Protein AF-A0A2R6BJP7-F1 (afdb_monomer)

Solvent-accessible surface area (backbone atoms only — not comparable to full-atom values): 5656 Å² total; per-residue (Å²): 113,74,65,60,57,52,54,56,57,48,63,76,68,63,77,87,75,79,80,69,66,64,82,79,50,73,70,58,50,52,50,51,52,50,36,52,51,53,27,52,51,37,49,53,51,44,51,54,52,50,53,49,45,65,77,68,62,39,94,92,53,62,80,58,51,64,59,44,53,54,50,50,51,50,44,52,53,49,30,49,50,37,48,48,54,39,49,53,55,54,50,53,53,56,62,74,36,106

Structure (mmCIF, N/CA/C/O backbone):
data_AF-A0A2R6BJP7-F1
#
_entry.id   AF-A0A2R6BJP7-F1
#
loop_
_atom_site.group_PDB
_atom_site.id
_atom_site.type_symbol
_atom_site.label_atom_id
_atom_site.label_alt_id
_atom_site.label_comp_id
_atom_site.label_asym_id
_atom_site.label_entity_id
_atom_site.label_seq_id
_atom_site.pdbx_PDB_ins_code
_atom_site.Cartn_x
_atom_site.Cartn_y
_atom_site.Cartn_z
_atom_site.occupancy
_atom_site.B_iso_or_equiv
_atom_site.auth_seq_id
_atom_site.auth_comp_id
_atom_site.auth_asym_id
_atom_site.auth_atom_id
_atom_site.pdbx_PDB_model_num
ATOM 1 N N . MET A 1 1 ? 2.157 -10.192 21.921 1.00 46.84 1 MET A N 1
ATOM 2 C CA . MET A 1 1 ? 1.737 -10.953 20.718 1.00 46.84 1 MET A CA 1
ATOM 3 C C . MET A 1 1 ? 0.938 -12.214 21.055 1.00 46.84 1 MET A C 1
ATOM 5 O O . MET A 1 1 ? -0.101 -12.409 20.446 1.00 46.84 1 MET A O 1
ATOM 9 N N . GLN A 1 2 ? 1.349 -13.048 22.022 1.00 40.94 2 GLN A N 1
ATOM 10 C CA . GLN A 1 2 ? 0.592 -14.266 22.381 1.00 40.94 2 GLN A CA 1
ATOM 11 C C . GLN A 1 2 ? -0.729 -13.996 23.126 1.00 40.94 2 GLN A C 1
ATOM 13 O O . GLN A 1 2 ? -1.717 -14.661 22.839 1.00 40.94 2 GLN A O 1
ATOM 18 N N . ALA A 1 3 ? -0.778 -12.987 24.004 1.00 46.91 3 ALA A N 1
ATOM 19 C CA . ALA A 1 3 ? -2.003 -12.617 24.728 1.00 46.91 3 ALA A CA 1
ATOM 20 C C . ALA A 1 3 ? -3.127 -12.128 23.789 1.00 46.91 3 ALA A C 1
ATOM 22 O O . ALA A 1 3 ? -4.243 -12.634 23.844 1.00 46.91 3 ALA A O 1
ATOM 23 N N . LEU A 1 4 ? -2.790 -11.245 22.840 1.00 49.22 4 LEU A N 1
ATOM 24 C CA . LEU A 1 4 ? -3.730 -10.678 21.863 1.00 49.22 4 LEU A CA 1
ATOM 25 C C . LEU A 1 4 ? -4.370 -11.748 20.959 1.00 49.22 4 LEU A C 1
ATOM 27 O O . LEU A 1 4 ? -5.558 -11.695 20.662 1.00 49.22 4 LEU A O 1
ATOM 31 N N . SER A 1 5 ? -3.591 -12.753 20.546 1.00 49.00 5 SER A N 1
ATOM 32 C CA . SER A 1 5 ? -4.100 -13.855 19.718 1.00 49.00 5 SER A CA 1
ATOM 33 C C . SER A 1 5 ? -5.084 -14.748 20.492 1.00 49.00 5 SER A C 1
ATOM 35 O O . SER A 1 5 ? -6.054 -15.253 19.927 1.00 49.00 5 SER A O 1
ATOM 37 N N . GLY A 1 6 ? -4.876 -14.898 21.806 1.00 51.06 6 GLY A N 1
ATOM 38 C CA . GLY A 1 6 ? -5.805 -15.594 22.698 1.00 51.06 6 GLY A CA 1
ATOM 39 C C . GLY A 1 6 ? -7.137 -14.857 22.842 1.00 51.06 6 GLY A C 1
ATOM 40 O O . GLY A 1 6 ? -8.190 -15.463 22.663 1.00 51.06 6 GLY A O 1
ATOM 41 N N . GLU A 1 7 ? -7.100 -13.547 23.092 1.00 54.22 7 GLU A N 1
ATOM 42 C CA . GLU A 1 7 ? -8.301 -12.712 23.256 1.00 54.22 7 GLU A CA 1
ATOM 43 C C . GLU A 1 7 ? -9.171 -12.675 21.992 1.00 54.22 7 GLU A C 1
ATOM 45 O O . GLU A 1 7 ? -10.385 -12.871 22.071 1.00 54.22 7 GLU A O 1
ATOM 50 N N . VAL A 1 8 ? -8.556 -12.542 20.811 1.00 55.06 8 VAL A N 1
ATOM 51 C CA . VAL A 1 8 ? -9.273 -12.585 19.524 1.00 55.06 8 VAL A CA 1
ATOM 52 C C . VAL A 1 8 ? -9.930 -13.954 19.292 1.00 55.06 8 VAL A C 1
ATOM 54 O O . VAL A 1 8 ? -11.076 -14.028 18.842 1.00 55.06 8 VAL A O 1
ATOM 57 N N . ARG A 1 9 ? -9.252 -15.054 19.651 1.00 52.88 9 ARG A N 1
ATOM 58 C CA . ARG A 1 9 ? -9.793 -16.418 19.511 1.00 52.88 9 ARG A CA 1
ATOM 59 C C . ARG A 1 9 ? -10.966 -16.685 20.460 1.00 52.88 9 ARG A C 1
ATOM 61 O O . ARG A 1 9 ? -11.893 -17.400 20.089 1.00 52.88 9 ARG A O 1
ATOM 68 N N . HIS A 1 10 ? -10.945 -16.110 21.662 1.00 52.16 10 HIS A N 1
ATOM 69 C CA . HIS A 1 10 ? -12.047 -16.222 22.621 1.00 52.16 10 HIS A CA 1
ATOM 70 C C . HIS A 1 10 ? -13.255 -15.351 22.244 1.00 52.16 10 HIS A C 1
ATOM 72 O O . HIS A 1 10 ? -14.389 -15.775 22.462 1.00 52.16 10 HIS A O 1
ATOM 78 N N . ALA A 1 11 ? -13.042 -14.195 21.606 1.00 53.97 11 ALA A N 1
ATOM 79 C CA . ALA A 1 11 ? -14.123 -13.352 21.088 1.00 53.97 11 ALA A CA 1
ATOM 80 C C . ALA A 1 11 ? -14.917 -14.025 19.948 1.00 53.97 11 ALA A C 1
ATOM 82 O O . ALA A 1 11 ? -16.138 -13.889 19.887 1.00 53.97 11 ALA A O 1
ATOM 83 N N . GLN A 1 12 ? -14.259 -14.817 19.091 1.00 52.41 12 GLN A N 1
ATOM 84 C CA . GLN A 1 12 ? -14.927 -15.571 18.016 1.00 52.41 12 GLN A CA 1
ATOM 85 C C . GLN A 1 12 ? -15.822 -16.722 18.510 1.00 52.41 12 GLN A C 1
ATOM 87 O O . GLN A 1 12 ? -16.700 -17.160 17.772 1.00 52.41 12 GLN A O 1
ATOM 92 N N . GLN A 1 13 ? -15.616 -17.231 19.731 1.00 50.12 13 GLN A N 1
ATOM 93 C CA . GLN A 1 13 ? -16.329 -18.414 20.238 1.00 50.12 13 GLN A CA 1
ATOM 94 C C . GLN A 1 13 ? -17.572 -18.096 21.087 1.00 50.12 13 GLN A C 1
ATOM 96 O O . GLN A 1 13 ? -18.208 -19.020 21.584 1.00 50.12 13 GLN A O 1
ATOM 101 N N . GLY A 1 14 ? -17.962 -16.821 21.213 1.00 45.72 14 GLY A N 1
ATOM 102 C CA . GLY A 1 14 ? -19.138 -16.413 21.986 1.00 45.72 14 GLY A CA 1
ATOM 103 C C . GLY A 1 14 ? -18.875 -16.474 23.491 1.00 45.72 14 GLY A C 1
ATOM 104 O O . GLY A 1 14 ? -18.970 -17.520 24.129 1.00 45.72 14 GLY A O 1
ATOM 105 N N . TYR A 1 15 ? -18.535 -15.326 24.072 1.00 47.25 15 TYR A N 1
ATOM 106 C CA . TYR A 1 15 ? -18.200 -15.216 25.488 1.00 47.25 15 TYR A CA 1
ATOM 107 C C . TYR A 1 15 ? -19.457 -15.360 26.365 1.00 47.25 15 TYR A C 1
ATOM 109 O O . TYR A 1 15 ? -20.334 -14.495 26.382 1.00 47.25 15 TYR A O 1
ATOM 117 N N . SER A 1 16 ? -19.539 -16.464 27.108 1.00 53.38 16 SER A N 1
AT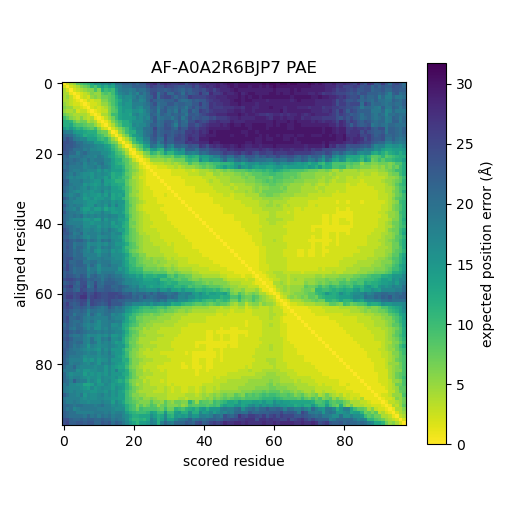OM 118 C CA . SER A 1 16 ? -20.530 -16.698 28.162 1.00 53.38 16 SER A CA 1
ATOM 119 C C . SER A 1 16 ? -20.005 -16.142 29.490 1.00 53.38 16 SER A C 1
ATOM 121 O O . SER A 1 16 ? -19.294 -16.838 30.213 1.00 53.38 16 SER A O 1
ATOM 123 N N . GLY A 1 17 ? -20.390 -14.913 29.836 1.00 44.69 17 GLY A N 1
ATOM 124 C CA . GLY A 1 17 ? -20.271 -14.392 31.203 1.00 44.69 17 GLY A CA 1
ATOM 125 C C . GLY A 1 17 ? -19.602 -13.023 31.299 1.00 44.69 17 GLY A C 1
ATOM 126 O O . GLY A 1 17 ? -18.451 -12.869 30.923 1.00 44.69 17 GLY A O 1
ATOM 127 N N . PHE A 1 18 ? -20.346 -12.061 31.853 1.00 44.19 18 PHE A N 1
ATOM 128 C CA . PHE A 1 18 ? -19.911 -10.730 32.300 1.00 44.19 18 PHE A CA 1
ATOM 129 C C . PHE A 1 18 ? -19.214 -9.850 31.246 1.00 44.19 18 PHE A C 1
ATOM 131 O O . PHE A 1 18 ? -18.006 -9.891 31.075 1.00 44.19 18 PHE A O 1
ATOM 138 N N . VAL A 1 19 ? -20.043 -9.038 30.570 1.00 51.19 19 VAL A N 1
ATOM 139 C CA . VAL A 1 19 ? -19.742 -7.820 29.785 1.00 51.19 19 VAL A CA 1
ATOM 140 C C . VAL A 1 19 ? -18.274 -7.678 29.362 1.00 51.19 19 VAL A C 1
ATOM 142 O O . VAL A 1 19 ? -17.454 -7.163 30.117 1.00 51.19 19 VAL A O 1
ATOM 145 N N . ALA A 1 20 ? -17.963 -8.083 28.128 1.00 54.12 20 ALA A N 1
ATOM 146 C CA . ALA A 1 20 ? -16.668 -7.791 27.525 1.00 54.12 20 ALA A CA 1
ATOM 147 C C . ALA A 1 20 ? -16.381 -6.272 27.605 1.00 54.12 20 ALA A C 1
ATOM 149 O O . ALA A 1 20 ? -17.265 -5.485 27.245 1.00 54.12 20 ALA A O 1
ATOM 150 N N . PRO A 1 21 ? -15.185 -5.853 28.065 1.00 58.78 21 PRO A N 1
ATOM 151 C CA . PRO A 1 21 ? -14.831 -4.437 28.205 1.00 58.78 21 PRO A CA 1
ATOM 152 C C . PRO A 1 21 ? -14.805 -3.700 26.858 1.00 58.78 21 PRO A C 1
ATOM 154 O O . PRO A 1 21 ? -15.046 -2.499 26.804 1.00 58.78 21 PRO A O 1
ATOM 157 N N . ILE A 1 22 ? -14.610 -4.429 25.755 1.00 61.84 22 ILE A N 1
ATOM 158 C CA . ILE A 1 22 ? -14.682 -3.902 24.392 1.00 61.84 22 ILE A CA 1
ATOM 159 C C . ILE A 1 22 ? -15.933 -4.467 23.715 1.00 61.84 22 ILE A C 1
ATOM 161 O O . ILE A 1 22 ? -16.050 -5.677 23.505 1.00 61.84 22 ILE A O 1
ATOM 165 N N . LYS A 1 23 ? -16.862 -3.585 23.334 1.00 66.12 23 LYS A N 1
ATOM 166 C CA . LYS A 1 23 ? -17.980 -3.914 22.440 1.00 66.12 23 LYS A CA 1
ATOM 167 C C . LYS A 1 23 ? -17.665 -3.385 21.045 1.00 66.12 23 LYS A C 1
ATOM 169 O O . LYS A 1 23 ? -17.755 -2.187 20.811 1.00 66.12 23 LYS A O 1
ATOM 174 N N . ILE A 1 24 ? -17.305 -4.281 20.130 1.00 73.56 24 ILE A N 1
ATOM 175 C CA . ILE A 1 24 ? -17.223 -3.966 18.700 1.00 73.56 24 ILE A CA 1
ATOM 176 C C . ILE A 1 24 ? -18.602 -4.243 18.108 1.00 73.56 24 ILE A C 1
ATOM 178 O O . ILE A 1 24 ? -19.047 -5.390 18.094 1.00 73.56 24 ILE A O 1
ATOM 182 N N . ASP A 1 25 ? -19.298 -3.196 17.676 1.00 82.06 25 ASP A N 1
ATOM 183 C CA . ASP A 1 25 ? -20.540 -3.358 16.927 1.00 82.06 25 ASP A CA 1
ATOM 184 C C . ASP A 1 25 ? -20.267 -3.658 15.445 1.00 82.06 25 ASP A C 1
ATOM 186 O O . ASP A 1 25 ? -19.134 -3.590 14.960 1.00 82.06 25 ASP A O 1
ATOM 190 N N . GLN A 1 26 ? -21.327 -4.017 14.721 1.00 79.75 26 GLN A N 1
ATOM 191 C CA . GLN A 1 26 ? -21.245 -4.366 13.305 1.00 79.75 26 GLN A CA 1
ATOM 192 C C . GLN A 1 26 ? -20.632 -3.237 12.460 1.00 79.75 26 GLN A C 1
ATOM 194 O O . GLN A 1 26 ? -19.822 -3.508 11.579 1.00 79.75 26 GLN A O 1
ATOM 199 N N . SER A 1 27 ? -20.960 -1.976 12.759 1.00 81.25 27 SER A N 1
ATOM 200 C CA . SER A 1 27 ? -20.438 -0.825 12.016 1.00 81.25 27 SER A CA 1
ATOM 201 C C . SER A 1 27 ? -18.935 -0.663 12.222 1.00 81.25 27 SER A C 1
ATOM 203 O O . SER A 1 27 ? -18.208 -0.404 11.265 1.00 81.25 27 SER A O 1
ATOM 205 N N . LYS A 1 28 ? -18.449 -0.831 13.456 1.00 82.12 28 LYS A N 1
ATOM 206 C CA . LYS A 1 28 ? -17.019 -0.761 13.762 1.00 82.12 28 LYS A CA 1
ATOM 207 C C . LYS A 1 28 ? -16.260 -1.941 13.151 1.00 82.12 28 LYS A C 1
ATOM 209 O O . LYS A 1 28 ? -15.135 -1.769 12.687 1.00 82.12 28 LYS A O 1
ATOM 214 N N . LEU A 1 29 ? -16.871 -3.125 13.109 1.00 84.56 29 LEU A N 1
ATOM 215 C CA . LEU A 1 29 ? -16.294 -4.294 12.447 1.00 84.56 29 LEU A CA 1
ATOM 216 C C . LEU A 1 29 ? -16.164 -4.090 10.925 1.00 84.56 29 LEU A C 1
ATOM 218 O O . LEU A 1 29 ? -15.122 -4.399 10.352 1.00 84.56 29 LEU A O 1
ATOM 222 N N . GLU A 1 30 ? -17.185 -3.527 10.278 1.00 86.25 30 GLU A N 1
ATOM 223 C CA . GLU A 1 30 ? -17.151 -3.170 8.850 1.00 86.25 30 GLU A CA 1
ATOM 224 C C . GLU A 1 30 ? -16.077 -2.120 8.535 1.00 86.25 30 GLU A C 1
ATOM 226 O O . GLU A 1 30 ? -15.391 -2.210 7.513 1.00 86.25 30 GLU A O 1
ATOM 231 N N . GLU A 1 31 ? -15.881 -1.155 9.434 1.00 86.62 31 GLU A N 1
ATOM 232 C CA . GLU A 1 31 ? -14.815 -0.156 9.332 1.00 86.62 31 GLU A CA 1
ATOM 233 C C . GLU A 1 31 ? -13.427 -0.820 9.350 1.00 86.62 31 GLU A C 1
ATOM 235 O O . GLU A 1 31 ? -12.593 -0.559 8.481 1.00 86.62 31 GLU A O 1
ATOM 240 N N . LEU A 1 32 ? -13.202 -1.751 10.285 1.00 87.75 32 LEU A N 1
ATOM 241 C CA . LEU A 1 32 ? -11.959 -2.522 10.369 1.00 87.75 32 LEU A CA 1
ATOM 242 C C . LEU A 1 32 ? -11.699 -3.334 9.097 1.00 87.75 32 LEU A C 1
ATOM 244 O O . LEU A 1 32 ? -10.592 -3.289 8.556 1.00 87.75 32 LEU A O 1
ATOM 248 N N . TYR A 1 33 ? -12.720 -4.019 8.579 1.00 90.69 33 TYR A N 1
ATOM 249 C CA . TYR A 1 33 ? -12.594 -4.755 7.322 1.00 90.69 33 TYR A CA 1
ATOM 250 C C . TYR A 1 33 ? -12.314 -3.846 6.129 1.00 90.69 33 TYR A C 1
ATOM 252 O O . TYR A 1 33 ? -11.587 -4.245 5.220 1.00 90.69 33 TYR A O 1
ATOM 260 N N . SER A 1 34 ? -12.827 -2.617 6.138 1.00 93.38 34 SER A N 1
ATOM 261 C CA . SER A 1 34 ? -12.528 -1.636 5.096 1.00 93.38 34 SER A CA 1
ATOM 262 C C . SER A 1 34 ? -11.052 -1.232 5.122 1.00 93.38 34 SER A C 1
ATOM 264 O O . SER A 1 34 ? -10.406 -1.210 4.072 1.00 93.38 34 SER A O 1
ATOM 266 N N . TYR A 1 35 ? -10.477 -0.989 6.306 1.00 92.94 35 TYR A N 1
ATOM 267 C CA . TYR A 1 35 ? -9.042 -0.707 6.439 1.00 92.94 35 TYR A CA 1
ATOM 268 C C . TYR A 1 35 ? -8.171 -1.882 5.981 1.00 92.94 35 TY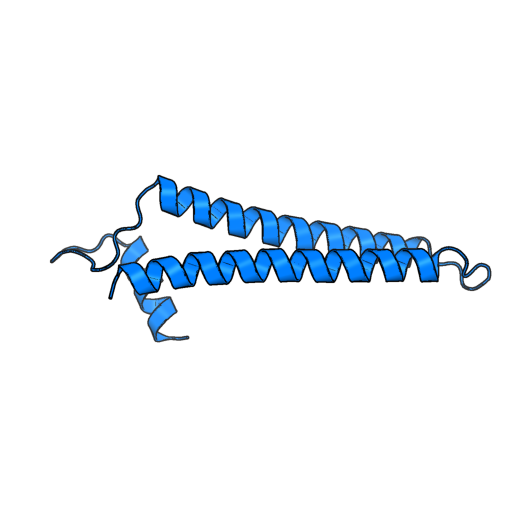R A C 1
ATOM 270 O O . TYR A 1 35 ? -7.209 -1.675 5.235 1.00 92.94 35 TYR A O 1
ATOM 278 N N . ASP A 1 36 ? -8.530 -3.111 6.367 1.00 93.19 36 ASP A N 1
ATOM 279 C CA . ASP A 1 36 ? -7.840 -4.321 5.909 1.00 93.19 36 ASP A CA 1
ATOM 280 C C . ASP A 1 36 ? -7.913 -4.456 4.380 1.00 93.19 36 ASP A C 1
ATOM 282 O O . ASP A 1 36 ? -6.890 -4.664 3.721 1.00 93.19 36 ASP A O 1
ATOM 286 N N . TYR A 1 37 ? -9.101 -4.266 3.797 1.00 95.56 37 TYR A N 1
ATOM 287 C CA . TYR A 1 37 ? -9.311 -4.319 2.352 1.00 95.56 37 TYR A CA 1
ATOM 288 C C . TYR A 1 37 ? -8.451 -3.295 1.606 1.00 95.56 37 TYR A C 1
ATOM 290 O O . TYR A 1 37 ? -7.797 -3.641 0.617 1.00 95.56 37 TYR A O 1
ATOM 298 N N . PHE A 1 38 ? -8.410 -2.042 2.069 1.00 95.38 38 PHE A N 1
ATOM 299 C CA . PHE A 1 38 ? -7.619 -1.002 1.414 1.00 95.38 38 PHE A CA 1
ATOM 300 C C . PHE A 1 38 ? -6.121 -1.280 1.492 1.00 95.38 38 PHE A C 1
ATOM 302 O O . PHE A 1 38 ? -5.423 -1.093 0.493 1.00 95.38 38 PHE A O 1
ATOM 309 N N . PHE A 1 39 ? -5.628 -1.743 2.642 1.00 96.25 39 PHE A N 1
ATOM 310 C CA . PHE A 1 39 ? -4.226 -2.120 2.791 1.00 96.25 39 PHE A CA 1
ATOM 311 C C . PHE A 1 39 ? -3.853 -3.274 1.853 1.00 96.25 39 PHE A C 1
ATOM 313 O O . PHE A 1 39 ? -2.910 -3.143 1.072 1.00 96.25 39 PHE A O 1
ATOM 320 N N . VAL A 1 40 ? -4.622 -4.369 1.866 1.00 97.19 40 VAL A N 1
ATOM 321 C CA . VAL A 1 40 ? -4.368 -5.528 0.995 1.00 97.19 40 VAL A CA 1
ATOM 322 C C . VAL A 1 40 ? -4.422 -5.125 -0.477 1.00 97.19 40 VAL A C 1
ATOM 324 O O . VAL A 1 40 ? -3.518 -5.467 -1.235 1.00 97.19 40 VAL A O 1
ATOM 327 N N . SER A 1 41 ? -5.419 -4.332 -0.875 1.00 97.75 41 SER A N 1
ATOM 328 C CA . SER A 1 41 ? -5.544 -3.837 -2.251 1.00 97.75 41 SER A CA 1
ATOM 329 C C . SER A 1 41 ? -4.331 -3.009 -2.680 1.00 97.75 41 SER A C 1
ATOM 331 O O . SER A 1 41 ? -3.845 -3.157 -3.799 1.00 97.75 41 SER A O 1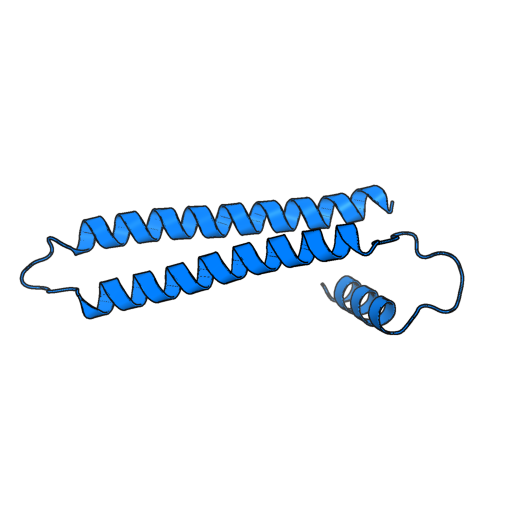
ATOM 333 N N . ALA A 1 42 ? -3.801 -2.158 -1.796 1.00 97.56 42 ALA A N 1
ATOM 334 C CA . ALA A 1 42 ? -2.608 -1.367 -2.090 1.00 97.56 42 ALA A CA 1
ATOM 335 C C . ALA A 1 42 ? -1.362 -2.244 -2.285 1.00 97.56 42 ALA A C 1
ATOM 337 O O . ALA A 1 42 ? -0.576 -1.993 -3.198 1.00 97.56 42 ALA A O 1
ATOM 338 N N . VAL A 1 43 ? -1.204 -3.297 -1.478 1.00 97.62 43 VAL A N 1
ATOM 339 C CA . VAL A 1 43 ? -0.088 -4.247 -1.607 1.00 97.62 43 VAL A CA 1
ATOM 340 C C . VAL A 1 43 ? -0.200 -5.078 -2.888 1.00 97.62 43 VAL A C 1
ATOM 342 O O . VAL A 1 43 ? 0.797 -5.235 -3.588 1.00 97.62 43 VAL A O 1
ATOM 345 N N . VAL A 1 44 ? -1.397 -5.556 -3.238 1.00 98.06 44 VAL A N 1
ATOM 346 C CA .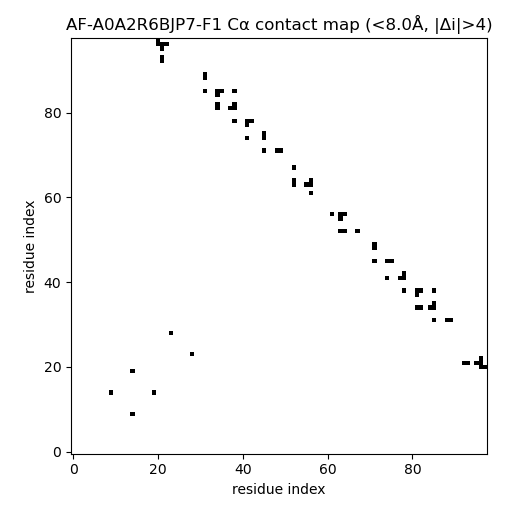 VAL A 1 44 ? -1.633 -6.289 -4.498 1.00 98.06 44 VAL A CA 1
ATOM 347 C C . VAL A 1 44 ? -1.330 -5.404 -5.709 1.00 98.06 44 VAL A C 1
ATOM 349 O O . VAL A 1 44 ? -0.649 -5.827 -6.639 1.00 98.06 44 VAL A O 1
ATOM 352 N N . ASN A 1 45 ? -1.758 -4.140 -5.684 1.00 97.44 45 ASN A N 1
ATOM 353 C C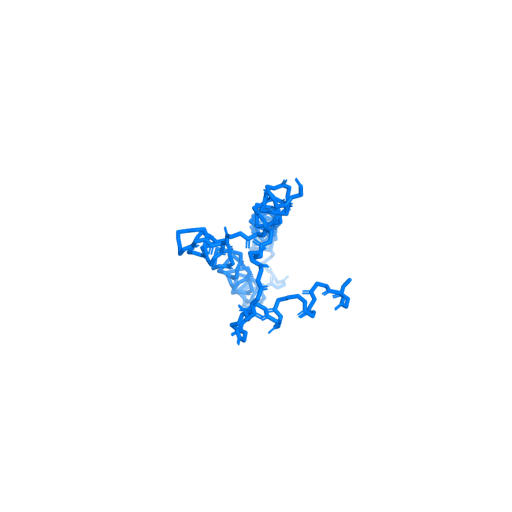A . ASN A 1 45 ? -1.440 -3.201 -6.759 1.00 97.44 45 ASN A CA 1
ATOM 354 C C . ASN A 1 45 ? 0.069 -2.937 -6.865 1.00 97.44 45 ASN A C 1
ATOM 356 O O . ASN A 1 45 ? 0.595 -2.846 -7.974 1.00 97.44 45 ASN A O 1
ATOM 360 N N . LEU A 1 46 ? 0.771 -2.821 -5.731 1.00 97.69 46 LEU A N 1
ATOM 361 C CA . LEU A 1 46 ? 2.226 -2.656 -5.699 1.00 97.69 46 LEU A CA 1
ATOM 362 C C . LEU A 1 46 ? 2.945 -3.861 -6.321 1.00 97.69 46 LEU A C 1
ATOM 364 O O . LEU A 1 46 ? 3.869 -3.673 -7.108 1.00 97.69 46 LEU A O 1
ATOM 368 N N . GLU A 1 47 ? 2.516 -5.080 -5.994 1.00 97.88 47 GLU A N 1
ATOM 369 C CA . GLU A 1 47 ? 3.069 -6.317 -6.557 1.00 97.88 47 GLU A CA 1
ATOM 370 C C . GLU A 1 47 ? 2.866 -6.380 -8.077 1.00 97.88 47 GLU A C 1
ATOM 372 O O . GLU A 1 47 ? 3.832 -6.571 -8.820 1.00 97.88 47 GLU A O 1
ATOM 377 N N . ALA A 1 48 ? 1.658 -6.076 -8.557 1.00 97.50 48 ALA A N 1
ATOM 378 C CA . ALA A 1 48 ? 1.372 -5.989 -9.986 1.00 97.50 48 ALA A CA 1
ATOM 379 C C . ALA A 1 48 ? 2.226 -4.920 -10.701 1.00 97.50 48 ALA A C 1
ATOM 381 O O . ALA A 1 48 ? 2.736 -5.155 -11.800 1.00 97.50 48 ALA A O 1
ATOM 382 N N . ALA A 1 49 ? 2.419 -3.748 -10.087 1.00 95.81 49 ALA A N 1
ATOM 383 C CA . ALA A 1 49 ? 3.257 -2.686 -10.642 1.00 95.81 49 ALA A CA 1
ATOM 384 C C . ALA A 1 49 ? 4.740 -3.085 -10.696 1.00 95.81 49 ALA A C 1
ATOM 386 O O . ALA A 1 49 ? 5.420 -2.783 -11.680 1.00 95.81 49 ALA A O 1
ATOM 387 N N . ALA A 1 50 ? 5.232 -3.792 -9.676 1.00 95.62 50 ALA A N 1
ATOM 388 C CA . ALA A 1 50 ? 6.600 -4.294 -9.638 1.00 95.62 50 ALA A CA 1
ATOM 389 C C . ALA A 1 50 ? 6.831 -5.356 -10.722 1.00 95.62 50 ALA A C 1
ATOM 391 O O . ALA A 1 50 ? 7.792 -5.246 -11.482 1.00 95.62 50 ALA A O 1
ATOM 392 N N . GLY A 1 51 ? 5.908 -6.314 -10.864 1.00 95.62 51 GLY A N 1
ATOM 393 C CA . GLY A 1 51 ? 5.955 -7.313 -11.935 1.00 95.62 51 GLY A CA 1
ATOM 394 C C . GLY A 1 51 ? 5.901 -6.682 -13.330 1.00 95.62 51 GLY A C 1
ATOM 395 O O . GLY A 1 51 ? 6.632 -7.083 -14.235 1.00 95.62 51 GLY A O 1
ATOM 396 N N . LYS A 1 52 ? 5.100 -5.622 -13.507 1.00 93.31 52 LYS A N 1
ATOM 397 C CA . LYS A 1 52 ? 5.077 -4.856 -14.758 1.00 93.31 52 LYS A CA 1
ATOM 398 C C . LYS A 1 52 ? 6.427 -4.200 -15.046 1.00 93.31 52 LYS A C 1
ATOM 400 O O . LYS A 1 52 ? 6.900 -4.296 -16.178 1.00 93.31 52 LYS A O 1
ATOM 405 N N . LEU A 1 53 ? 7.041 -3.538 -14.064 1.00 92.12 53 LEU A N 1
ATOM 406 C CA . LEU A 1 53 ? 8.350 -2.907 -14.245 1.00 92.12 53 LEU A CA 1
ATOM 407 C C . LEU A 1 53 ? 9.414 -3.937 -14.638 1.00 92.12 53 LEU A C 1
ATOM 409 O O . LEU A 1 53 ? 10.146 -3.697 -15.591 1.00 92.12 53 LEU A O 1
ATOM 413 N N . ASP A 1 54 ? 9.437 -5.088 -13.967 1.00 91.38 54 ASP A N 1
ATOM 414 C CA . ASP A 1 54 ? 10.354 -6.190 -14.278 1.00 91.38 54 ASP A CA 1
ATOM 415 C C . ASP A 1 54 ? 10.170 -6.693 -15.720 1.00 91.38 54 ASP A C 1
ATOM 417 O O . ASP A 1 54 ? 11.120 -6.754 -16.495 1.00 91.38 54 ASP A O 1
ATOM 421 N N . SER A 1 55 ? 8.921 -6.928 -16.139 1.00 91.56 55 SER A N 1
ATOM 422 C CA . SER A 1 55 ? 8.610 -7.417 -17.494 1.00 91.56 55 SER A CA 1
ATOM 423 C C . SER A 1 55 ? 8.857 -6.408 -18.626 1.00 91.56 55 SER A C 1
ATOM 425 O O . SER A 1 55 ? 8.959 -6.802 -19.786 1.00 91.56 55 SER A O 1
ATOM 427 N N . THR A 1 56 ? 8.910 -5.109 -18.314 1.00 88.12 56 THR A N 1
ATOM 428 C CA . THR A 1 56 ? 9.051 -4.022 -19.304 1.00 88.12 56 THR A CA 1
ATOM 429 C C . THR A 1 56 ? 10.419 -3.349 -19.267 1.00 88.12 56 THR A C 1
ATOM 431 O O . THR A 1 56 ? 10.672 -2.426 -20.046 1.00 88.12 56 THR A O 1
ATOM 434 N N . TYR A 1 57 ? 11.300 -3.787 -18.369 1.00 86.44 57 TYR A N 1
ATOM 435 C CA . TYR A 1 57 ? 12.653 -3.272 -18.270 1.00 86.44 57 TYR A CA 1
ATOM 436 C C . TYR A 1 57 ? 13.495 -3.736 -19.463 1.00 86.44 57 TYR A C 1
ATOM 438 O O . TYR A 1 57 ? 13.643 -4.929 -19.720 1.00 86.44 57 TYR A O 1
ATOM 446 N N . ASP A 1 58 ? 14.082 -2.770 -20.168 1.00 84.25 58 ASP A N 1
ATOM 447 C CA . ASP A 1 58 ? 15.045 -3.004 -21.238 1.00 84.25 58 ASP A CA 1
ATOM 448 C C . ASP A 1 58 ? 16.414 -2.426 -20.827 1.00 84.25 58 ASP A C 1
ATOM 450 O O . ASP A 1 58 ? 16.551 -1.204 -20.701 1.00 84.25 58 ASP A O 1
ATOM 454 N N . PRO A 1 59 ? 17.453 -3.263 -20.643 1.00 81.19 59 PRO A N 1
ATOM 455 C CA . PRO A 1 59 ? 18.807 -2.801 -20.338 1.00 81.19 59 PRO A CA 1
ATOM 456 C C . PRO A 1 59 ? 19.406 -1.869 -21.403 1.00 81.19 59 PRO A C 1
ATOM 458 O O . PRO A 1 59 ? 20.296 -1.081 -21.088 1.00 81.19 59 PRO A O 1
ATOM 461 N N . ALA A 1 60 ? 18.938 -1.950 -22.654 1.00 84.38 60 ALA A N 1
ATOM 462 C CA . ALA A 1 60 ? 19.370 -1.083 -23.748 1.00 84.38 60 ALA A CA 1
ATOM 463 C C . ALA A 1 60 ? 18.604 0.255 -23.797 1.00 84.38 60 ALA A C 1
ATOM 465 O O . ALA A 1 60 ? 19.045 1.188 -24.470 1.00 84.38 60 ALA A O 1
ATOM 466 N N . SER A 1 61 ? 17.486 0.374 -23.069 1.00 76.56 61 SER A N 1
ATOM 467 C CA . SER A 1 61 ? 16.636 1.566 -23.001 1.00 76.56 61 SER A CA 1
ATOM 468 C C . SER A 1 61 ? 16.077 1.753 -21.587 1.00 76.56 61 SER A C 1
ATOM 470 O O . SER A 1 61 ? 14.935 1.426 -21.270 1.00 76.56 61 SER A O 1
ATOM 472 N N . SER A 1 62 ? 16.878 2.364 -20.715 1.00 72.25 62 SER A N 1
ATOM 473 C CA . SER A 1 62 ? 16.553 2.597 -19.298 1.00 72.25 62 SER A CA 1
ATOM 474 C C . SER A 1 62 ? 15.537 3.725 -19.046 1.00 72.25 62 SER A C 1
ATOM 476 O O . SER A 1 62 ? 15.315 4.126 -17.901 1.00 72.25 62 SER A O 1
ATOM 478 N N . SER A 1 63 ? 14.882 4.225 -20.097 1.00 77.38 63 SER A N 1
ATOM 479 C CA . SER A 1 63 ? 13.918 5.333 -20.029 1.00 77.38 63 SER A CA 1
ATOM 480 C C . SER A 1 63 ? 12.701 5.040 -19.137 1.00 77.38 63 SER A C 1
ATOM 482 O O . SER A 1 63 ? 12.139 5.956 -18.538 1.00 77.38 63 SER A O 1
ATOM 484 N N . THR A 1 64 ? 12.325 3.768 -18.987 1.00 79.25 64 THR A N 1
ATOM 485 C CA . THR A 1 64 ? 11.180 3.317 -18.178 1.00 79.25 64 THR A CA 1
ATOM 486 C C . THR A 1 64 ? 11.532 3.066 -16.709 1.00 79.25 64 THR A C 1
ATOM 488 O O . THR A 1 64 ? 10.648 3.118 -15.851 1.00 79.25 64 THR A O 1
ATOM 491 N N . LEU A 1 65 ? 12.816 2.855 -16.393 1.00 87.81 65 LEU A N 1
ATOM 492 C CA . LEU A 1 65 ? 13.257 2.412 -15.069 1.00 87.81 65 LEU A CA 1
ATOM 493 C C . LEU A 1 65 ? 13.051 3.485 -13.998 1.00 87.81 65 LEU A C 1
ATOM 495 O O . LEU A 1 65 ? 12.457 3.213 -12.959 1.00 87.81 65 LEU A O 1
ATOM 499 N N . LEU A 1 66 ? 13.508 4.717 -14.245 1.00 89.25 66 LEU A N 1
ATOM 500 C CA . LEU A 1 66 ? 13.419 5.791 -13.249 1.00 89.25 66 LEU A CA 1
ATOM 501 C C . LEU A 1 66 ? 11.958 6.151 -12.931 1.00 89.25 66 LEU A C 1
ATOM 503 O O . LEU A 1 66 ? 11.601 6.332 -11.767 1.00 89.25 66 LEU A O 1
ATOM 507 N N . GLY A 1 67 ? 11.111 6.216 -13.963 1.00 89.75 67 GLY A N 1
ATOM 508 C CA . GLY A 1 67 ? 9.677 6.460 -13.805 1.00 89.75 67 GLY A CA 1
ATOM 509 C C . GLY A 1 67 ? 8.985 5.333 -13.040 1.00 89.75 67 GLY A C 1
ATOM 510 O O . GLY A 1 67 ? 8.247 5.605 -12.095 1.00 89.75 67 GLY A O 1
ATOM 511 N N . GLY A 1 68 ? 9.286 4.078 -13.384 1.00 92.31 68 GLY A N 1
ATOM 512 C CA . GLY A 1 68 ? 8.766 2.907 -12.681 1.00 92.31 68 GLY A CA 1
ATOM 513 C C .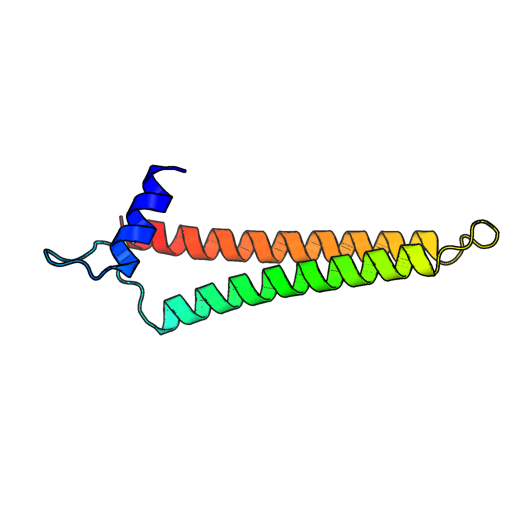 GLY A 1 68 ? 9.179 2.860 -11.211 1.00 92.31 68 GLY A C 1
ATOM 514 O O . GLY A 1 68 ? 8.330 2.679 -10.344 1.00 92.31 68 GLY A O 1
ATOM 515 N N . LEU A 1 69 ? 10.456 3.100 -10.903 1.00 93.38 69 LEU A N 1
ATOM 516 C CA . LEU A 1 69 ? 10.948 3.148 -9.521 1.00 93.38 69 LEU A CA 1
ATOM 517 C C . LEU A 1 69 ? 10.315 4.292 -8.717 1.00 93.38 69 LEU A C 1
ATOM 519 O O . LEU A 1 69 ? 9.983 4.107 -7.546 1.00 93.38 69 LEU A O 1
ATOM 523 N N . SER A 1 70 ? 10.120 5.464 -9.333 1.00 94.81 70 SER A N 1
ATOM 524 C CA . SER A 1 70 ? 9.424 6.584 -8.691 1.00 94.81 70 SER A CA 1
ATOM 525 C C . SER A 1 70 ? 7.971 6.237 -8.366 1.00 94.81 70 SER A C 1
ATOM 527 O O . SER A 1 70 ? 7.491 6.566 -7.282 1.00 94.81 70 SER A O 1
ATOM 529 N N . GLU A 1 71 ? 7.284 5.540 -9.271 1.00 95.12 71 GLU A N 1
ATOM 530 C CA . GLU A 1 71 ? 5.914 5.092 -9.041 1.00 95.12 71 GLU A CA 1
ATOM 531 C C . GLU A 1 71 ? 5.839 4.045 -7.925 1.00 95.12 71 GLU A C 1
ATOM 533 O O . GLU A 1 71 ? 5.061 4.208 -6.985 1.00 95.12 71 GLU A O 1
ATOM 538 N N . LEU A 1 72 ? 6.723 3.042 -7.937 1.00 97.00 72 LEU A N 1
ATOM 539 C CA . LEU A 1 72 ? 6.811 2.053 -6.858 1.00 97.00 72 LEU A CA 1
ATOM 540 C C . LEU A 1 72 ? 7.074 2.709 -5.498 1.00 97.00 72 LEU A C 1
ATOM 542 O O . LEU A 1 72 ? 6.455 2.330 -4.505 1.00 97.00 72 LEU A O 1
ATOM 546 N N . ALA A 1 73 ? 7.935 3.728 -5.434 1.00 97.62 73 ALA A N 1
ATOM 547 C CA . ALA A 1 73 ? 8.189 4.461 -4.196 1.00 97.62 73 ALA A CA 1
ATOM 548 C C . ALA A 1 73 ? 6.923 5.152 -3.653 1.00 97.62 73 ALA A C 1
ATOM 550 O O . ALA A 1 73 ? 6.664 5.101 -2.446 1.00 97.62 73 ALA A O 1
ATOM 551 N N . LYS A 1 74 ? 6.099 5.750 -4.526 1.00 97.94 74 LYS A N 1
ATOM 552 C CA . LYS A 1 74 ? 4.807 6.338 -4.130 1.00 97.94 74 LYS A CA 1
ATOM 553 C C . LYS A 1 74 ? 3.833 5.273 -3.643 1.00 97.94 74 LYS A C 1
ATOM 555 O O . LYS A 1 74 ? 3.215 5.459 -2.600 1.00 97.94 74 LYS A O 1
ATOM 560 N N . MET A 1 75 ? 3.735 4.149 -4.349 1.00 98.19 75 MET A N 1
ATOM 561 C CA . MET A 1 75 ? 2.856 3.039 -3.970 1.00 98.19 75 MET A CA 1
ATOM 562 C C . MET A 1 75 ? 3.264 2.408 -2.632 1.00 98.19 75 MET A C 1
ATOM 564 O O . MET A 1 75 ? 2.405 2.084 -1.815 1.00 98.19 75 MET A O 1
ATOM 568 N N . ILE A 1 76 ? 4.567 2.304 -2.349 1.00 97.94 76 ILE A N 1
ATOM 569 C CA . ILE A 1 76 ? 5.078 1.883 -1.034 1.00 97.94 76 ILE A CA 1
ATOM 570 C C . ILE A 1 76 ? 4.670 2.885 0.048 1.00 97.94 76 ILE A C 1
ATOM 572 O O . ILE A 1 76 ? 4.234 2.483 1.127 1.00 97.94 76 ILE A O 1
ATOM 576 N N . SER A 1 77 ? 4.813 4.186 -0.222 1.00 97.94 77 SER A N 1
ATOM 577 C CA . SER A 1 77 ? 4.400 5.234 0.715 1.00 97.94 77 SER A CA 1
ATOM 578 C C . SER A 1 77 ? 2.899 5.173 1.008 1.00 97.94 77 SER A C 1
ATOM 580 O O . SER A 1 77 ? 2.491 5.308 2.158 1.00 97.94 77 SER A O 1
ATOM 582 N N . ASP A 1 78 ? 2.082 4.931 -0.014 1.00 97.31 78 ASP A N 1
ATOM 583 C CA . ASP A 1 78 ? 0.633 4.798 0.106 1.00 97.31 78 ASP A CA 1
ATOM 584 C C . ASP A 1 78 ? 0.221 3.540 0.893 1.00 97.31 78 ASP A C 1
ATOM 586 O O . ASP A 1 78 ? -0.586 3.621 1.821 1.00 97.31 78 ASP A O 1
ATOM 590 N N . ALA A 1 79 ? 0.835 2.385 0.611 1.00 97.12 79 ALA A N 1
ATOM 591 C CA . ALA A 1 79 ? 0.608 1.161 1.381 1.00 97.12 79 ALA A CA 1
ATOM 592 C C . ALA A 1 79 ? 0.984 1.337 2.864 1.00 97.12 79 ALA A C 1
ATOM 594 O O . ALA A 1 79 ? 0.260 0.878 3.749 1.00 97.12 79 ALA A O 1
ATOM 595 N N . ARG A 1 80 ? 2.083 2.053 3.151 1.00 96.62 80 ARG A N 1
ATOM 596 C CA . ARG A 1 80 ? 2.482 2.406 4.525 1.00 96.62 80 ARG A CA 1
ATOM 597 C C . ARG A 1 80 ? 1.468 3.318 5.207 1.00 96.62 80 ARG A C 1
ATOM 599 O O . ARG A 1 80 ? 1.152 3.083 6.368 1.00 96.62 80 ARG A O 1
ATOM 606 N N . ALA A 1 81 ? 0.953 4.326 4.505 1.00 97.00 81 ALA A N 1
ATOM 607 C CA . ALA A 1 81 ? -0.064 5.220 5.050 1.00 97.00 81 ALA A CA 1
ATOM 608 C C . ALA A 1 81 ? -1.340 4.449 5.420 1.00 97.00 81 ALA A C 1
ATOM 610 O O . ALA A 1 81 ? -1.818 4.560 6.545 1.00 97.00 81 ALA A O 1
ATOM 611 N N . LYS A 1 82 ? -1.824 3.578 4.525 1.00 95.69 82 LYS A N 1
ATOM 612 C CA . LYS A 1 82 ? -2.986 2.710 4.784 1.00 95.69 82 LYS A CA 1
ATOM 613 C C . LYS A 1 82 ? -2.764 1.760 5.963 1.00 95.69 82 LYS A C 1
ATOM 615 O O . LYS A 1 82 ? -3.674 1.550 6.761 1.00 95.69 82 LYS A O 1
ATOM 620 N N . TRP A 1 83 ? -1.553 1.220 6.103 1.00 93.81 83 TRP A N 1
ATOM 621 C CA . TRP A 1 83 ? -1.179 0.421 7.269 1.00 93.81 83 TRP A CA 1
ATOM 622 C C . TRP A 1 83 ? -1.195 1.238 8.571 1.00 93.81 83 TRP A C 1
ATOM 624 O O . TRP A 1 83 ? -1.712 0.754 9.575 1.00 93.81 83 TRP A O 1
ATOM 634 N N . SER A 1 84 ? -0.692 2.478 8.554 1.00 93.38 84 SER A N 1
ATOM 635 C CA . SER A 1 84 ? -0.751 3.384 9.715 1.00 93.38 84 SER A CA 1
ATOM 636 C C . SER A 1 84 ? -2.192 3.659 10.130 1.00 93.38 84 SER A C 1
ATOM 638 O O . SER A 1 84 ? -2.542 3.445 11.284 1.00 93.38 84 SER A O 1
ATOM 640 N N . THR A 1 85 ? -3.058 4.021 9.179 1.00 91.44 85 THR A N 1
ATOM 641 C CA . THR A 1 85 ? -4.483 4.272 9.448 1.00 91.44 85 THR A CA 1
ATOM 642 C C . THR A 1 85 ? -5.168 3.054 10.067 1.00 91.44 85 THR A C 1
ATOM 644 O O . THR A 1 85 ? -5.935 3.188 11.017 1.00 91.44 85 THR A O 1
ATOM 647 N N . ARG A 1 86 ? -4.858 1.847 9.579 1.00 89.88 86 ARG A N 1
ATOM 648 C CA . ARG A 1 86 ? -5.353 0.601 10.174 1.00 89.88 86 ARG A CA 1
ATOM 649 C C . ARG A 1 86 ? -4.889 0.441 11.627 1.00 89.88 86 ARG A C 1
ATOM 651 O O . ARG A 1 86 ? -5.691 0.056 12.474 1.00 89.88 86 ARG A O 1
ATOM 658 N N . LEU A 1 87 ? -3.610 0.691 11.919 1.00 89.06 87 LEU A N 1
ATOM 659 C CA . LEU A 1 87 ? -3.079 0.595 13.283 1.00 89.06 87 LEU A CA 1
ATOM 660 C C . LEU A 1 87 ? -3.742 1.610 14.216 1.00 89.06 87 LEU A C 1
ATOM 662 O O . LEU A 1 87 ? -4.219 1.212 15.272 1.00 89.06 87 LEU A O 1
ATOM 666 N N . GLU A 1 88 ? -3.858 2.867 13.792 1.00 88.12 88 GLU A N 1
ATOM 667 C CA . GLU A 1 88 ? -4.534 3.930 14.548 1.00 88.12 88 GLU A CA 1
ATOM 668 C C . GLU A 1 88 ? -5.996 3.568 14.849 1.00 88.12 88 GLU A C 1
ATOM 670 O O . GLU A 1 88 ? -6.467 3.746 15.972 1.00 88.12 88 GLU A O 1
ATOM 675 N N . ALA A 1 89 ? -6.711 2.994 13.875 1.00 84.06 89 ALA A N 1
ATOM 676 C CA . ALA A 1 89 ? -8.085 2.539 14.067 1.00 84.06 89 ALA A CA 1
ATOM 677 C C . ALA A 1 89 ? -8.189 1.404 15.100 1.00 84.06 89 ALA A C 1
ATOM 679 O O . ALA A 1 89 ? -9.089 1.415 15.941 1.00 84.06 89 ALA A O 1
ATOM 680 N N . VAL A 1 90 ? -7.266 0.436 15.067 1.00 81.69 90 VAL A N 1
ATOM 681 C CA . VAL A 1 90 ? -7.219 -0.670 16.038 1.00 81.69 9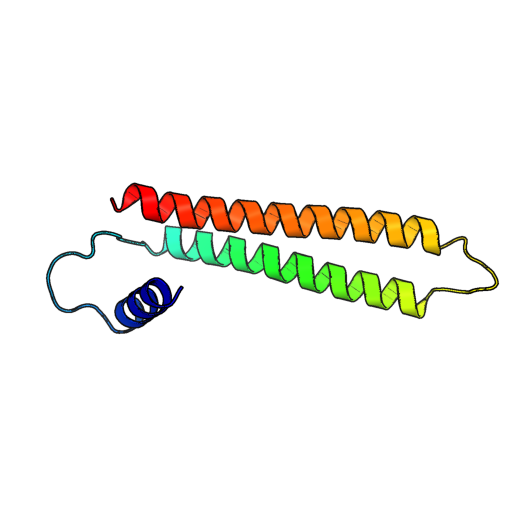0 VAL A CA 1
ATOM 682 C C . VAL A 1 90 ? -6.832 -0.169 17.432 1.00 81.69 90 VAL A C 1
ATOM 684 O O . VAL A 1 90 ? -7.466 -0.548 18.414 1.00 81.69 90 VAL A O 1
ATOM 687 N N . GLU A 1 91 ? -5.831 0.704 17.538 1.00 77.38 91 GLU A N 1
ATOM 688 C CA . GLU A 1 91 ? -5.406 1.308 18.807 1.00 77.38 91 GLU A CA 1
ATOM 689 C C . GLU A 1 91 ? -6.515 2.167 19.425 1.00 77.38 91 GLU A C 1
ATOM 691 O O . GLU A 1 91 ? -6.757 2.086 20.629 1.00 77.38 91 GLU A O 1
ATOM 696 N N . GLY A 1 92 ? -7.261 2.917 18.609 1.00 72.31 92 GLY A N 1
ATOM 697 C CA . GLY A 1 92 ? -8.412 3.696 19.063 1.00 72.31 92 GLY A CA 1
ATOM 698 C C . GLY A 1 92 ? -9.512 2.845 19.709 1.00 72.31 92 GLY A C 1
ATOM 699 O O . GLY A 1 92 ? -10.145 3.289 20.666 1.00 72.31 92 GLY A O 1
ATO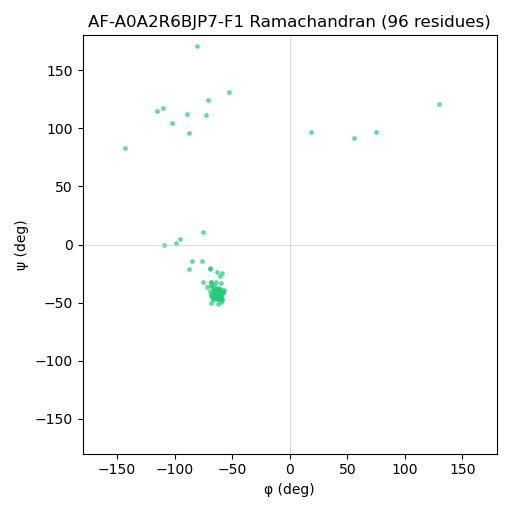M 700 N N . ILE A 1 93 ? -9.707 1.604 19.250 1.00 70.19 93 ILE A N 1
ATOM 701 C CA . ILE A 1 93 ? -10.638 0.652 19.882 1.00 70.19 93 ILE A CA 1
ATOM 702 C C . ILE A 1 93 ? -10.118 0.206 21.253 1.00 70.19 93 ILE A C 1
ATOM 704 O O . ILE A 1 93 ? -10.900 0.094 22.195 1.00 70.19 93 ILE A O 1
ATOM 708 N N . LEU A 1 94 ? -8.808 -0.026 21.384 1.00 60.72 94 LEU A N 1
ATOM 709 C CA . LEU A 1 94 ? -8.195 -0.445 22.649 1.00 60.72 94 LEU A CA 1
ATOM 710 C C . LEU A 1 94 ? -8.293 0.649 23.723 1.00 60.72 94 LEU A C 1
ATOM 712 O O . LEU A 1 94 ? -8.568 0.333 24.876 1.00 60.72 94 LEU A O 1
ATOM 716 N N . VAL A 1 95 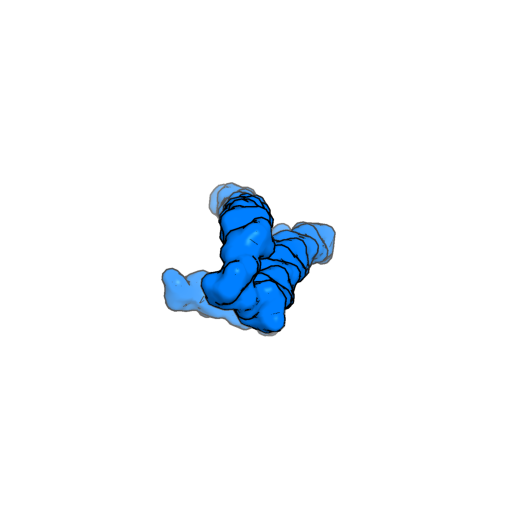? -8.130 1.923 23.344 1.00 58.16 95 VAL A N 1
ATOM 717 C CA . VAL A 1 95 ? -8.244 3.073 24.265 1.00 58.16 95 VAL A CA 1
ATOM 718 C C . VAL A 1 95 ? -9.680 3.285 24.759 1.00 58.16 95 VAL A C 1
ATOM 720 O O . VAL A 1 95 ? -9.887 3.714 25.888 1.00 58.16 95 VAL A O 1
ATOM 723 N N . GLN A 1 96 ? -10.692 2.982 23.942 1.00 56.44 96 GLN A N 1
ATOM 724 C CA . GLN A 1 96 ? -12.099 3.097 24.353 1.00 56.44 96 GLN A CA 1
ATOM 725 C C . GLN A 1 96 ? -12.568 1.954 25.268 1.00 56.44 96 GLN A C 1
ATOM 727 O O . GLN A 1 96 ? -13.638 2.056 25.866 1.00 56.44 96 GLN A O 1
ATOM 732 N N . GLY A 1 97 ? -11.795 0.870 25.363 1.00 49.34 97 GLY A N 1
ATOM 733 C CA . GLY A 1 97 ? -12.096 -0.292 26.201 1.00 49.34 97 GLY A CA 1
ATOM 734 C C . GLY A 1 97 ? -11.373 -0.346 27.549 1.00 49.34 97 GLY A C 1
ATOM 735 O O . GLY A 1 97 ? -11.542 -1.343 28.251 1.00 49.34 97 GLY A O 1
ATOM 736 N N . SER A 1 98 ? -10.550 0.657 27.885 1.00 46.12 98 SER A N 1
ATOM 737 C CA . SER A 1 98 ? -9.752 0.741 29.123 1.00 46.12 98 SER A CA 1
ATOM 738 C C . SER A 1 98 ? -10.333 1.699 30.153 1.00 46.12 98 SER A C 1
ATOM 740 O O . SER A 1 98 ? -10.700 2.821 29.737 1.00 46.12 98 SER A O 1
#

Radius of gyration: 19.96 Å; Cα contacts (8 Å, |Δi|>4): 39; chains: 1; bounding box: 41×25×56 Å

Organism: NCBI:txid1978161

Mean predicted aligned error: 10.92 Å

Foldseek 3Di:
DVVVVVVVVCVVVDDDDDDQLFDQDPVLVVVLVVLVVQLVVLVVVLVVLVVVCVVPDDPVDCVVVVVSVVVSVVSVVSSVVSVVVSVVSVVVRVVSSD

pLDDT: mean 79.21, std 18.67, range [40.94, 98.19]

Secondary structure (DSSP, 8-state):
-HHHHHHHHHHTT---SS--S----HHHHHHHHHHHHHHHHHHHHHHHHHHHHHHH-BTTBGGGHHHHHHHHHHHHHHHHHHHHHHHHHHHHHHHHT-

Sequence (98 aa):
MQALSGEVRHAQQGYSGFVAPIKIDQSKLEELYSYDYFFVSAVVNLEAAAGKLDSTYDPASSSTLLGGLSELAKMISDARAKWSTRLEAVEGILVQGS

Nearest PDB structures (foldseek):
  6msr-assembly1_C  TM=8.757E-01  e=9.907E-02  synthetic construct
  6naf-assembly1_A  TM=8.796E-01  e=4.683E-01  synthetic construct
  8cws-assembly1_A  TM=5.028E-01  e=7.859E-01  synthetic construct
  5of9-assembly1_B  TM=4.819E-01  e=2.868E+00  Homo sapiens